Protein AF-A0ABD5QIG3-F1 (afdb_monomer)

Mean predicted aligned error: 3.81 Å

InterPro domains:
  IPR036388 Winged helix-like DNA-binding domain superfamily [G3DSA:1.10.10.10] (6-93)
  IPR036390 Winged helix DNA-binding domain superfamily [SSF46785] (18-81)

Solvent-accessible surface area (backbone atoms only — not comparable to full-atom values): 5594 Å² total; per-residue (Å²): 109,76,75,56,47,60,57,49,44,74,75,35,89,86,57,50,76,65,55,55,54,52,54,51,53,34,68,76,65,75,50,77,42,41,44,64,60,50,12,68,74,73,72,46,58,48,73,58,38,45,52,52,55,48,52,36,33,65,35,51,33,25,42,73,48,97,90,61,25,34,36,72,25,73,58,29,52,46,54,71,68,52,76,63,51,65,69,62,55,53,70,35,38,70,80,78,121

pLDDT: mean 90.4, std 9.53, range [55.81, 98.25]

Nearest PDB structures (foldseek):
  1g3s-assembly1_A  TM=7.854E-01  e=2.161E-02  Corynebacterium diphtheriae
  1xcv-assembly1_A-2  TM=7.983E-01  e=2.306E-02  Corynebacterium diphtheriae
  1mkm-assembly1_B  TM=8.111E-01  e=3.634E-02  Thermotoga maritima
  3glx-assembly1_A-2  TM=6.709E-01  e=2.460E-02  Corynebacterium diphtheriae
  2qq9-assembly1_A-2  TM=6.572E-01  e=5.367E-02  Corynebacterium diphtheriae

Secondary structure (DSSP, 8-state):
-HHHHHHHHTT-SS--HHHHHHHHHHHHH---B-HHHHHHHHT--HHHHHHHHHHHHHTTSEEE-TTS-EEE-HHHHHHHHT-S-HHHHHTT-TT--

Structure (mmCIF, N/CA/C/O backbone):
data_AF-A0ABD5QIG3-F1
#
_entry.id   AF-A0ABD5QIG3-F1
#
loop_
_atom_site.group_PDB
_atom_site.id
_atom_site.type_symbol
_atom_site.label_atom_id
_atom_site.label_alt_id
_atom_site.label_comp_id
_atom_site.label_asym_id
_atom_site.label_entity_id
_atom_site.label_seq_id
_atom_site.pdbx_PDB_ins_code
_atom_site.Cartn_x
_atom_site.Cartn_y
_atom_site.Cartn_z
_atom_site.occupancy
_atom_site.B_iso_or_equiv
_atom_site.auth_seq_id
_atom_site.auth_comp_id
_atom_site.auth_asym_id
_atom_site.auth_atom_id
_atom_site.pdbx_PDB_model_num
ATOM 1 N N . MET A 1 1 ? -19.367 5.698 -1.718 1.00 55.81 1 MET A N 1
ATOM 2 C CA . MET A 1 1 ? -18.502 4.612 -1.220 1.00 55.81 1 MET A CA 1
ATOM 3 C C . MET A 1 1 ? -17.119 5.117 -0.808 1.00 55.81 1 MET A C 1
ATOM 5 O O . MET A 1 1 ? -16.861 5.047 0.381 1.00 55.81 1 MET A O 1
ATOM 9 N N . ARG A 1 2 ? -16.310 5.779 -1.662 1.00 58.62 2 ARG A N 1
ATOM 10 C CA . ARG A 1 2 ? -14.961 6.303 -1.286 1.00 58.62 2 ARG A CA 1
ATOM 11 C C . ARG A 1 2 ? -14.860 7.106 0.030 1.00 58.62 2 ARG A C 1
ATOM 13 O O . ARG A 1 2 ? -13.864 7.015 0.728 1.00 58.62 2 ARG A O 1
ATOM 20 N N . ARG A 1 3 ? -15.902 7.864 0.397 1.00 58.91 3 ARG A N 1
ATOM 21 C CA . ARG A 1 3 ? -15.893 8.741 1.583 1.00 58.91 3 ARG A CA 1
ATOM 22 C C . ARG A 1 3 ? -15.933 7.992 2.935 1.00 58.91 3 ARG A C 1
ATOM 24 O O . ARG A 1 3 ? -15.594 8.602 3.935 1.00 58.91 3 ARG A O 1
ATOM 31 N N . CYS A 1 4 ? -16.336 6.713 2.983 1.00 65.50 4 CYS A N 1
ATOM 32 C CA . CYS A 1 4 ? -16.317 5.932 4.234 1.00 65.50 4 CYS A CA 1
ATOM 33 C C . CYS A 1 4 ? -14.933 5.338 4.522 1.00 65.50 4 CYS A C 1
ATOM 35 O O . CYS A 1 4 ? -14.463 5.445 5.649 1.00 65.50 4 CYS A O 1
ATOM 37 N N . ILE A 1 5 ? -14.260 4.788 3.504 1.00 72.06 5 ILE A N 1
ATOM 38 C CA . ILE A 1 5 ? -12.914 4.210 3.651 1.00 72.06 5 ILE A CA 1
ATOM 39 C C . ILE A 1 5 ? -11.919 5.269 4.126 1.00 72.06 5 ILE A C 1
ATOM 41 O O . ILE A 1 5 ? -11.176 5.026 5.068 1.00 72.06 5 ILE A O 1
ATOM 45 N N . GLU A 1 6 ? -11.943 6.471 3.541 1.00 72.50 6 GLU A N 1
ATOM 46 C CA . GLU A 1 6 ? -11.045 7.558 3.956 1.00 72.50 6 GLU A CA 1
ATOM 47 C C . GLU A 1 6 ? -11.207 7.944 5.436 1.00 72.50 6 GLU A C 1
ATOM 49 O O . GLU A 1 6 ? -10.224 8.314 6.072 1.00 72.50 6 GLU A O 1
ATOM 54 N N . GLU A 1 7 ? -12.417 7.866 6.003 1.00 75.06 7 GLU A N 1
ATOM 55 C CA . GLU A 1 7 ? -12.639 8.143 7.429 1.00 75.06 7 GLU A CA 1
ATOM 56 C C . GLU A 1 7 ? -12.163 6.992 8.321 1.00 75.06 7 GLU A C 1
ATOM 58 O O . GLU A 1 7 ? -11.556 7.250 9.359 1.00 75.06 7 GLU A O 1
ATOM 63 N N . ILE A 1 8 ? -12.366 5.739 7.898 1.00 75.44 8 ILE A N 1
ATOM 64 C CA . ILE A 1 8 ? -11.839 4.561 8.605 1.00 75.44 8 ILE A CA 1
ATOM 65 C C . ILE A 1 8 ? -10.304 4.614 8.619 1.00 75.44 8 ILE A C 1
ATOM 67 O O . ILE A 1 8 ? -9.690 4.424 9.665 1.00 75.44 8 ILE A O 1
ATOM 71 N N . MET A 1 9 ? -9.675 5.000 7.503 1.00 76.44 9 MET A N 1
ATOM 72 C CA . MET A 1 9 ? -8.213 5.069 7.390 1.00 76.44 9 MET A CA 1
ATOM 73 C C . MET A 1 9 ? -7.584 6.165 8.246 1.00 76.44 9 MET A C 1
ATOM 75 O O . MET A 1 9 ? -6.407 6.081 8.569 1.00 76.44 9 MET A O 1
ATOM 79 N N . LYS A 1 10 ? -8.340 7.188 8.662 1.00 75.62 10 LYS A N 1
ATOM 80 C CA . LYS A 1 10 ? -7.831 8.169 9.637 1.00 75.62 10 LYS A CA 1
ATOM 81 C C . LYS A 1 10 ? -7.674 7.585 11.041 1.00 75.62 10 LYS A C 1
ATOM 83 O O . LYS A 1 10 ? -7.029 8.224 11.868 1.00 75.62 10 LYS A O 1
ATOM 88 N N . GLN A 1 11 ? -8.317 6.454 11.326 1.00 77.12 11 GLN A N 1
ATOM 89 C CA . GLN A 1 11 ? -8.280 5.794 12.630 1.00 77.12 11 GLN A CA 1
ATOM 90 C C . GLN A 1 11 ? -7.325 4.592 12.665 1.00 77.12 11 GLN A C 1
ATOM 92 O O . GLN A 1 11 ? -7.009 4.128 13.755 1.00 77.12 11 GLN A O 1
ATOM 97 N N . VAL A 1 12 ? -6.863 4.119 11.503 1.00 83.75 12 VAL A N 1
ATOM 98 C CA . VAL A 1 12 ? -5.902 3.015 11.359 1.00 83.75 12 VAL A CA 1
ATOM 99 C C . VAL A 1 12 ? -4.484 3.584 11.368 1.00 83.75 12 VAL A C 1
ATOM 101 O O . VAL A 1 12 ? -4.157 4.461 10.567 1.00 83.75 12 VAL A O 1
ATOM 104 N N . GLY A 1 13 ? -3.637 3.123 12.291 1.00 86.00 13 GLY A N 1
ATOM 105 C CA . GLY A 1 13 ? -2.338 3.757 12.565 1.00 86.00 13 GLY A CA 1
ATOM 106 C C . GLY A 1 13 ? -1.258 3.503 11.506 1.00 86.00 13 GLY A C 1
ATOM 107 O O . GLY A 1 13 ? -0.414 4.368 11.253 1.00 86.00 13 GLY A O 1
ATOM 108 N N . TRP A 1 14 ? -1.285 2.327 10.879 1.00 91.62 14 TRP A N 1
ATOM 109 C CA . TRP A 1 14 ? -0.243 1.851 9.960 1.00 91.62 14 TRP A CA 1
ATOM 110 C C . TRP A 1 14 ? -0.497 2.219 8.487 1.00 91.62 14 TRP A C 1
ATOM 112 O O . TRP A 1 14 ? 0.438 2.285 7.666 1.00 91.62 14 TRP A O 1
ATOM 122 N N . PHE A 1 15 ? -1.762 2.487 8.151 1.00 92.44 15 PHE A N 1
ATOM 123 C CA . PHE A 1 15 ? -2.224 2.793 6.803 1.00 92.44 15 PHE A CA 1
ATOM 124 C C . PHE A 1 15 ? -2.184 4.301 6.548 1.00 92.44 15 PHE A C 1
ATOM 126 O O . PHE A 1 15 ? -2.639 5.118 7.344 1.00 92.44 15 PHE A O 1
ATOM 133 N N . SER A 1 16 ? -1.617 4.705 5.418 1.00 90.19 16 SER A N 1
ATOM 134 C CA . SER A 1 16 ? -1.378 6.109 5.094 1.00 90.19 16 SER A CA 1
ATOM 135 C C . SER A 1 16 ? -2.112 6.524 3.823 1.00 90.19 16 SER A C 1
ATOM 137 O O . SER A 1 16 ? -2.478 5.706 2.983 1.00 90.19 16 SER A O 1
ATOM 139 N N . LYS A 1 17 ? -2.295 7.835 3.632 1.00 89.38 17 LYS A N 1
ATOM 140 C CA . LYS A 1 17 ? -2.992 8.381 2.453 1.00 89.38 17 LYS A CA 1
ATOM 141 C C . LYS A 1 17 ? -2.412 7.883 1.122 1.00 89.38 17 LYS A C 1
ATOM 143 O O . LYS A 1 17 ? -3.170 7.610 0.199 1.00 89.38 17 LYS A O 1
ATOM 148 N N . ILE A 1 18 ? -1.085 7.767 1.022 1.00 92.50 18 ILE A N 1
ATOM 149 C CA . ILE A 1 18 ? -0.430 7.293 -0.204 1.00 92.50 18 ILE A CA 1
ATOM 150 C C . ILE A 1 18 ? -0.798 5.840 -0.520 1.00 92.50 18 ILE A C 1
ATOM 152 O O . ILE A 1 18 ? -0.867 5.482 -1.688 1.00 92.50 18 ILE A O 1
ATOM 156 N N . ASP A 1 19 ? -1.072 5.004 0.477 1.00 95.00 19 ASP A N 1
ATOM 157 C CA . ASP A 1 19 ? -1.448 3.612 0.222 1.00 95.00 19 ASP A CA 1
ATOM 158 C C . ASP A 1 19 ? -2.794 3.514 -0.469 1.00 95.00 19 ASP A C 1
ATOM 160 O O . ASP A 1 19 ? -2.947 2.764 -1.428 1.00 95.00 19 ASP A O 1
ATOM 164 N N . TYR A 1 20 ? -3.738 4.352 -0.043 1.00 91.94 20 TYR A N 1
ATOM 165 C CA . TYR A 1 20 ? -5.014 4.486 -0.727 1.00 91.94 20 TYR A CA 1
ATOM 166 C C . TYR A 1 20 ? -4.833 4.975 -2.170 1.00 91.94 20 TYR A C 1
ATOM 168 O O . TYR A 1 20 ? -5.471 4.457 -3.083 1.00 91.94 20 TYR A O 1
ATOM 176 N N . GLU A 1 21 ? -3.929 5.935 -2.403 1.00 93.12 21 GLU A N 1
ATOM 177 C CA . GLU A 1 21 ? -3.601 6.407 -3.757 1.00 93.12 21 GLU A CA 1
ATOM 178 C C . GLU A 1 21 ? -2.983 5.290 -4.617 1.0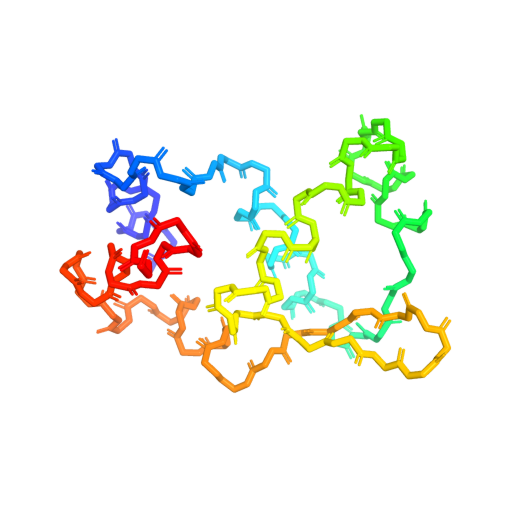0 93.12 21 GLU A C 1
ATOM 180 O O . GLU A 1 21 ? -3.346 5.150 -5.783 1.00 93.12 21 GLU A O 1
ATOM 185 N N . ILE A 1 22 ? -2.100 4.464 -4.046 1.00 95.75 22 ILE A N 1
ATOM 186 C CA . ILE A 1 22 ? -1.504 3.297 -4.715 1.00 95.75 22 ILE A CA 1
ATOM 187 C C . ILE A 1 22 ? -2.585 2.281 -5.092 1.00 95.75 22 ILE A C 1
ATOM 189 O O . ILE A 1 22 ? -2.654 1.866 -6.249 1.00 95.75 22 ILE A O 1
ATOM 193 N N . MET A 1 23 ? -3.430 1.883 -4.138 1.00 94.44 23 MET A N 1
ATOM 194 C CA . MET A 1 23 ? -4.482 0.887 -4.363 1.00 94.44 23 MET A CA 1
ATOM 195 C C . MET A 1 23 ? -5.514 1.378 -5.382 1.00 94.44 23 MET A C 1
ATOM 197 O O . MET A 1 23 ? -5.862 0.637 -6.298 1.00 94.44 23 MET A O 1
ATOM 201 N N . GLY A 1 24 ? -5.930 2.645 -5.293 1.00 92.81 24 GLY A N 1
ATOM 202 C CA . GLY A 1 24 ? -6.827 3.256 -6.275 1.00 92.81 24 GLY A CA 1
ATOM 203 C C . GLY A 1 24 ? -6.218 3.324 -7.679 1.00 92.81 24 GLY A C 1
ATOM 204 O O . GLY A 1 24 ? -6.922 3.111 -8.663 1.00 92.81 24 GLY A O 1
ATOM 205 N N . PHE A 1 25 ? -4.905 3.549 -7.789 1.00 94.19 25 PHE A N 1
ATOM 206 C CA . PHE A 1 25 ? -4.212 3.531 -9.080 1.00 94.19 25 PHE A CA 1
ATOM 207 C C . PHE A 1 25 ? -4.176 2.127 -9.703 1.00 94.19 25 PHE A C 1
ATOM 209 O O . PHE A 1 25 ?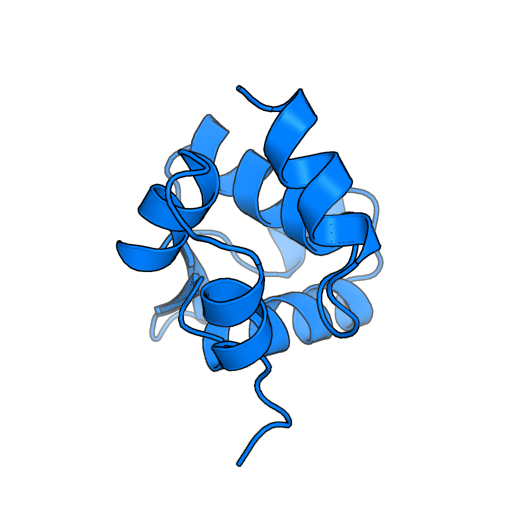 -4.308 1.984 -10.918 1.00 94.19 25 PHE A O 1
ATOM 216 N N . PHE A 1 26 ? -4.032 1.077 -8.889 1.00 94.94 26 PHE A N 1
ATOM 217 C CA . PHE A 1 26 ? -4.176 -0.299 -9.368 1.00 94.94 26 PHE A CA 1
ATOM 218 C C . PHE A 1 26 ? -5.607 -0.623 -9.801 1.00 94.94 26 PHE A C 1
ATOM 220 O O . PHE A 1 26 ? -5.784 -1.242 -10.847 1.00 94.94 26 PHE A O 1
ATOM 227 N N . GLU A 1 27 ? -6.612 -0.197 -9.032 1.00 92.94 27 GLU A N 1
ATOM 228 C CA . GLU A 1 27 ? -8.030 -0.421 -9.345 1.00 92.94 27 GLU A CA 1
ATOM 229 C C . GLU A 1 27 ? -8.428 0.218 -10.682 1.00 92.94 27 GLU A C 1
ATOM 231 O O . GLU A 1 27 ? -9.124 -0.402 -11.483 1.00 92.94 27 GLU A O 1
ATOM 236 N N . GLU A 1 28 ? -7.962 1.440 -10.951 1.00 91.94 28 GLU A N 1
ATOM 237 C CA . GLU A 1 28 ? -8.308 2.178 -12.170 1.00 91.94 28 GLU A CA 1
ATOM 238 C C . GLU A 1 28 ? -7.717 1.556 -13.445 1.00 91.94 28 GLU A C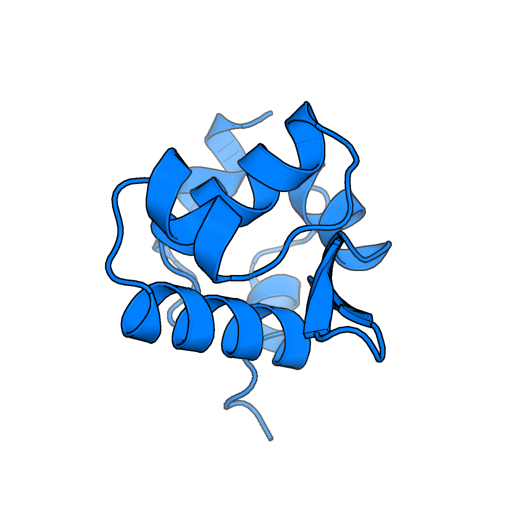 1
ATOM 240 O O . GLU A 1 28 ? -8.313 1.661 -14.520 1.00 91.94 28 GLU A O 1
ATOM 245 N N . HIS A 1 29 ? -6.550 0.916 -13.345 1.00 86.62 29 HIS A N 1
ATOM 246 C CA . HIS A 1 29 ? -5.812 0.425 -14.509 1.00 86.62 29 HIS A CA 1
ATOM 247 C C . HIS A 1 29 ? -5.850 -1.097 -14.687 1.00 86.62 29 HIS A C 1
ATOM 249 O O . HIS A 1 29 ? -5.687 -1.552 -15.816 1.00 86.62 29 HIS A O 1
ATOM 255 N N . ASP A 1 30 ? -6.079 -1.869 -13.621 1.00 82.12 30 ASP A N 1
ATOM 256 C CA . ASP A 1 30 ? -6.069 -3.342 -13.604 1.00 82.12 30 ASP A CA 1
ATOM 257 C C . ASP A 1 30 ? -4.804 -3.949 -14.256 1.00 82.12 30 ASP A C 1
ATOM 259 O O . ASP A 1 30 ? -4.860 -4.867 -15.073 1.00 82.12 30 ASP A O 1
ATOM 263 N N . LEU A 1 31 ? -3.631 -3.390 -13.919 1.00 87.06 31 LEU A N 1
ATOM 264 C CA . LEU A 1 31 ? -2.318 -3.784 -14.453 1.00 87.06 31 LEU A CA 1
ATOM 265 C C . LEU A 1 31 ? -1.330 -4.178 -13.352 1.00 87.06 31 LEU A C 1
ATOM 267 O O . LEU A 1 31 ? -1.332 -3.621 -12.255 1.00 87.06 31 LEU A O 1
ATOM 271 N N . GLU A 1 32 ? -0.384 -5.047 -13.707 1.00 93.00 32 GLU A N 1
ATOM 272 C CA . GLU A 1 32 ? 0.825 -5.296 -12.920 1.00 93.00 32 GLU A CA 1
ATOM 273 C C . GLU A 1 32 ? 1.832 -4.154 -13.105 1.00 93.00 32 GLU A C 1
ATOM 275 O O . GLU A 1 32 ? 2.211 -3.820 -14.234 1.00 93.00 32 GLU A O 1
ATOM 280 N N . MET A 1 33 ? 2.318 -3.563 -12.011 1.00 94.19 33 MET A N 1
ATOM 281 C CA . MET A 1 33 ? 3.201 -2.395 -12.087 1.00 94.19 33 MET A CA 1
ATOM 282 C C . MET A 1 33 ? 4.436 -2.501 -11.207 1.00 94.19 33 MET A C 1
ATOM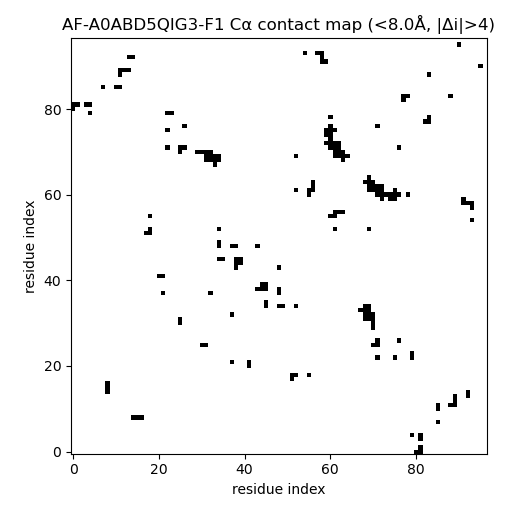 284 O O . MET A 1 33 ? 4.400 -2.941 -10.061 1.00 94.19 33 MET A O 1
ATOM 288 N N . SER A 1 34 ? 5.558 -2.023 -11.746 1.00 95.12 34 SER A N 1
ATOM 289 C C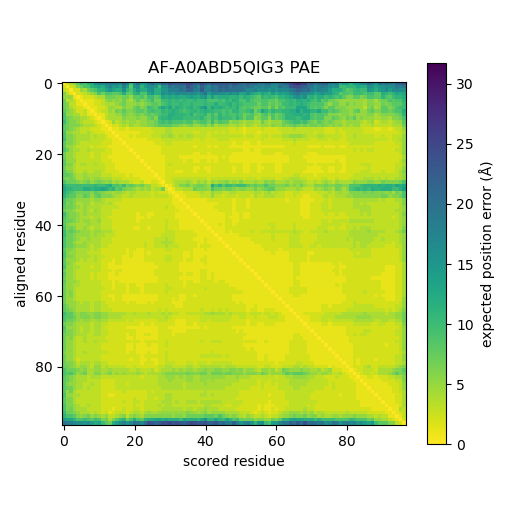A . SER A 1 34 ? 6.788 -1.872 -10.973 1.00 95.12 34 SER A CA 1
ATOM 290 C C . SER A 1 34 ? 6.721 -0.654 -10.037 1.00 95.12 34 SER A C 1
ATOM 292 O O . SER A 1 34 ? 6.089 0.357 -10.374 1.00 95.12 34 SER A O 1
ATOM 294 N N . PRO A 1 35 ? 7.482 -0.659 -8.924 1.00 96.06 35 PRO A N 1
ATOM 295 C CA . PRO A 1 35 ? 7.599 0.502 -8.039 1.00 96.06 35 PRO A CA 1
ATOM 296 C C . PRO A 1 35 ? 8.022 1.790 -8.757 1.00 96.06 35 PRO A C 1
ATOM 298 O O . PRO A 1 35 ? 7.600 2.883 -8.390 1.00 96.06 35 PRO A O 1
ATOM 301 N N . LYS A 1 36 ? 8.857 1.675 -9.799 1.00 95.94 36 LYS A N 1
ATOM 302 C CA . LYS A 1 36 ? 9.358 2.826 -10.561 1.00 95.94 36 LYS A CA 1
ATOM 303 C C . LYS A 1 36 ? 8.250 3.503 -11.370 1.00 95.94 36 LYS A C 1
ATOM 305 O O . LYS A 1 36 ? 8.222 4.729 -11.431 1.00 95.94 36 LYS A O 1
ATOM 310 N N . VAL A 1 37 ? 7.363 2.717 -11.981 1.00 94.69 37 VAL A N 1
ATOM 311 C CA . VAL A 1 37 ? 6.227 3.236 -12.759 1.00 94.69 37 VAL A CA 1
ATOM 312 C C . VAL A 1 37 ? 5.246 3.949 -11.833 1.00 94.69 37 VAL A C 1
ATOM 314 O O . VAL A 1 37 ? 4.868 5.083 -12.114 1.00 94.69 37 VAL A O 1
ATOM 317 N N . LEU A 1 38 ? 4.908 3.342 -10.694 1.00 95.81 38 LEU A N 1
ATOM 318 C CA . LEU A 1 38 ? 4.027 3.959 -9.698 1.00 95.81 38 LEU A CA 1
ATOM 319 C C . LEU A 1 38 ? 4.595 5.267 -9.149 1.00 95.81 38 LEU A C 1
ATOM 321 O O . LEU A 1 38 ? 3.910 6.284 -9.142 1.00 95.81 38 LEU A O 1
ATOM 325 N N . ALA A 1 39 ? 5.866 5.265 -8.741 1.00 96.81 39 ALA A N 1
ATOM 326 C CA . ALA A 1 39 ? 6.542 6.449 -8.218 1.00 96.81 39 ALA A CA 1
ATOM 327 C C . ALA A 1 39 ? 6.499 7.628 -9.205 1.00 96.81 39 ALA A C 1
ATOM 329 O O . ALA A 1 39 ? 6.216 8.757 -8.809 1.00 96.81 39 ALA A O 1
ATOM 330 N N . ALA A 1 40 ? 6.735 7.355 -10.493 1.00 96.50 40 ALA A N 1
ATOM 331 C CA . ALA A 1 40 ? 6.717 8.372 -11.539 1.00 96.50 40 ALA A CA 1
ATOM 332 C C . ALA A 1 40 ? 5.316 8.957 -11.784 1.00 96.50 40 ALA A C 1
ATOM 334 O O . ALA A 1 40 ? 5.206 10.158 -12.014 1.00 96.50 40 ALA A O 1
ATOM 335 N N . ASN A 1 41 ? 4.264 8.133 -11.721 1.00 95.00 41 ASN A N 1
ATOM 336 C CA . ASN A 1 41 ? 2.891 8.574 -11.988 1.00 95.00 41 ASN A CA 1
ATOM 337 C C . ASN A 1 41 ? 2.220 9.227 -10.772 1.00 95.00 41 ASN A C 1
ATOM 339 O O . ASN A 1 41 ? 1.471 10.184 -10.933 1.00 95.00 41 ASN A O 1
ATOM 343 N N . LEU A 1 42 ? 2.522 8.757 -9.560 1.00 94.81 42 LEU A N 1
ATOM 344 C CA . LEU A 1 42 ? 1.964 9.300 -8.316 1.00 94.81 42 LEU A CA 1
ATOM 345 C C . LEU A 1 42 ? 2.811 10.440 -7.720 1.00 94.81 42 LEU A C 1
ATOM 347 O O . LEU A 1 42 ? 2.410 11.059 -6.742 1.00 94.81 42 LEU A O 1
ATOM 351 N N . GLY A 1 43 ? 3.976 10.745 -8.302 1.00 95.94 43 GLY A N 1
ATOM 352 C CA . GLY A 1 43 ? 4.805 11.884 -7.892 1.00 95.94 43 GLY A CA 1
ATOM 353 C C . GLY A 1 43 ? 5.597 11.665 -6.598 1.00 95.94 43 GLY A C 1
ATOM 354 O O . GLY A 1 43 ? 5.931 12.628 -5.909 1.00 95.94 43 GLY A O 1
ATOM 355 N N . TYR A 1 44 ? 5.927 10.414 -6.270 1.00 95.88 44 TYR A N 1
ATOM 356 C CA . TYR A 1 44 ? 6.668 10.056 -5.058 1.00 95.88 44 TYR A CA 1
ATOM 357 C C . TYR A 1 44 ? 8.082 9.563 -5.363 1.00 95.88 44 TYR A C 1
ATOM 359 O O . TYR A 1 44 ? 8.388 9.066 -6.445 1.00 95.88 44 TYR A O 1
ATOM 367 N N . HIS A 1 45 ? 8.971 9.650 -4.371 1.00 96.31 45 HIS A N 1
ATOM 368 C CA . HIS A 1 45 ? 10.316 9.101 -4.507 1.00 96.31 45 HIS A CA 1
ATOM 369 C C . HIS A 1 45 ? 10.279 7.555 -4.583 1.00 96.31 45 HIS A C 1
ATOM 371 O O . HIS A 1 45 ? 9.619 6.930 -3.745 1.00 96.31 45 HIS A O 1
ATOM 377 N N . PRO A 1 46 ? 11.026 6.899 -5.499 1.00 94.00 46 PRO A N 1
ATOM 378 C CA . PRO A 1 46 ? 10.979 5.443 -5.670 1.00 94.00 46 PRO A CA 1
ATOM 379 C C . PRO A 1 46 ? 11.298 4.626 -4.412 1.00 94.00 46 PRO A C 1
ATOM 381 O O . PRO A 1 46 ? 10.697 3.577 -4.196 1.00 94.00 46 PRO A O 1
ATOM 384 N N . SER A 1 47 ? 12.217 5.093 -3.556 1.00 94.88 47 SER A N 1
ATOM 385 C CA . SER A 1 47 ? 12.528 4.386 -2.301 1.00 94.88 47 SER A CA 1
ATOM 386 C C . SER A 1 47 ? 11.360 4.405 -1.311 1.00 94.88 47 SER A C 1
ATOM 388 O O . SER A 1 47 ? 11.132 3.413 -0.620 1.00 94.88 47 SER A O 1
ATOM 390 N N . TYR A 1 48 ? 10.606 5.508 -1.267 1.00 95.75 48 TYR A N 1
ATOM 391 C CA . TYR A 1 48 ? 9.425 5.639 -0.419 1.00 95.75 48 TYR A CA 1
ATOM 392 C C . TYR A 1 48 ? 8.276 4.787 -0.962 1.00 95.75 48 TYR A C 1
ATOM 394 O O . TYR A 1 48 ? 7.705 3.998 -0.212 1.00 95.75 48 TYR A O 1
ATOM 402 N N . MET A 1 49 ? 8.039 4.844 -2.277 1.00 97.31 49 MET A N 1
ATOM 403 C CA . MET A 1 49 ? 7.079 3.980 -2.974 1.00 97.31 49 MET A CA 1
ATOM 404 C C . MET A 1 49 ? 7.357 2.498 -2.698 1.00 97.31 49 MET A C 1
ATOM 406 O O . MET A 1 49 ? 6.475 1.759 -2.278 1.00 97.31 49 MET A O 1
ATOM 410 N N . GLY A 1 50 ? 8.614 2.068 -2.841 1.00 96.81 50 GLY A N 1
ATOM 411 C CA . GLY A 1 50 ? 9.001 0.690 -2.554 1.00 96.81 50 GLY A CA 1
ATOM 412 C C . GLY A 1 50 ? 8.773 0.278 -1.096 1.00 96.81 50 GLY A C 1
ATOM 413 O O . GLY A 1 50 ? 8.464 -0.882 -0.850 1.00 96.81 50 GLY A O 1
ATOM 414 N N . ARG A 1 51 ? 8.912 1.194 -0.125 1.00 96.56 51 ARG A N 1
ATOM 415 C CA . ARG A 1 51 ? 8.580 0.905 1.281 1.00 96.56 51 ARG A CA 1
ATOM 416 C C . ARG A 1 51 ? 7.083 0.660 1.448 1.00 96.56 51 ARG A C 1
ATOM 418 O O . ARG A 1 51 ? 6.732 -0.348 2.044 1.00 96.56 51 ARG A O 1
ATOM 425 N N . ARG A 1 52 ? 6.235 1.537 0.903 1.00 97.62 52 ARG A N 1
ATOM 426 C CA . ARG A 1 52 ? 4.774 1.396 1.005 1.00 97.62 52 ARG A CA 1
ATOM 427 C C . ARG A 1 52 ? 4.256 0.144 0.302 1.00 97.62 52 ARG A C 1
ATOM 429 O O . ARG A 1 52 ? 3.469 -0.585 0.884 1.00 97.62 52 ARG A O 1
ATOM 436 N N . LEU A 1 53 ? 4.780 -0.175 -0.883 1.00 97.75 53 LEU A N 1
ATOM 437 C CA . LEU A 1 53 ? 4.417 -1.405 -1.596 1.00 97.75 53 LEU A CA 1
ATOM 438 C C . LEU A 1 53 ? 4.763 -2.677 -0.816 1.00 97.75 53 LEU A C 1
ATO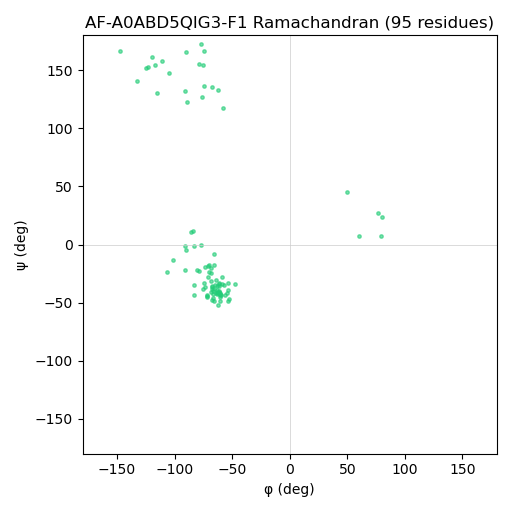M 440 O O . LEU A 1 53 ? 4.001 -3.634 -0.862 1.00 97.75 53 LEU A O 1
ATOM 444 N N . ARG A 1 54 ? 5.882 -2.689 -0.077 1.00 97.38 54 ARG A N 1
ATOM 445 C CA . ARG A 1 54 ? 6.194 -3.804 0.828 1.00 97.38 54 ARG A CA 1
ATOM 446 C C . ARG A 1 54 ? 5.219 -3.868 1.993 1.00 97.38 54 ARG A C 1
ATOM 448 O O . ARG A 1 54 ? 4.664 -4.928 2.203 1.00 97.38 54 ARG A O 1
ATOM 455 N N . THR A 1 55 ? 4.950 -2.744 2.663 1.00 97.12 55 THR A N 1
ATOM 456 C CA . THR A 1 55 ? 3.948 -2.683 3.740 1.00 97.12 55 THR A CA 1
ATOM 457 C C . THR A 1 55 ? 2.597 -3.240 3.284 1.00 97.12 55 THR A C 1
ATOM 459 O O . THR A 1 55 ? 2.039 -4.086 3.961 1.00 97.12 55 THR A O 1
ATOM 462 N N . LEU A 1 56 ? 2.112 -2.837 2.106 1.00 97.31 56 LEU A N 1
ATOM 463 C CA . LEU A 1 56 ? 0.833 -3.311 1.567 1.00 97.31 56 LEU A CA 1
ATOM 464 C C . LEU A 1 56 ? 0.838 -4.771 1.104 1.00 97.31 56 LEU A C 1
ATOM 466 O O . LEU A 1 56 ? -0.201 -5.423 1.089 1.00 97.31 56 LEU A O 1
ATOM 470 N N . ARG A 1 57 ? 1.991 -5.287 0.681 1.00 97.94 57 ARG A N 1
ATOM 471 C CA . ARG A 1 57 ? 2.155 -6.714 0.392 1.00 97.94 57 ARG A CA 1
ATOM 472 C C . ARG A 1 57 ? 2.158 -7.529 1.682 1.00 97.94 57 ARG A C 1
ATOM 474 O O . ARG A 1 57 ? 1.539 -8.581 1.732 1.00 97.94 57 ARG A O 1
ATOM 481 N N . ASP A 1 58 ? 2.866 -7.044 2.695 1.00 97.44 58 ASP A N 1
ATOM 482 C CA . ASP A 1 58 ? 2.991 -7.705 3.994 1.00 97.44 58 ASP A CA 1
ATOM 483 C C . ASP A 1 58 ? 1.650 -7.687 4.755 1.00 97.44 58 ASP A C 1
ATOM 485 O O . ASP A 1 58 ? 1.385 -8.598 5.523 1.00 97.44 58 ASP A O 1
ATOM 489 N N . SER A 1 59 ? 0.770 -6.723 4.456 1.00 96.50 59 SER A N 1
ATOM 490 C CA . SER A 1 59 ? -0.631 -6.684 4.904 1.00 96.50 59 SER A CA 1
ATOM 491 C C . SER A 1 59 ? -1.604 -7.468 4.002 1.00 96.50 59 SER A C 1
ATOM 493 O O . SER A 1 59 ? -2.811 -7.247 4.066 1.00 96.50 59 SER A O 1
ATOM 495 N N . GLU A 1 60 ? -1.097 -8.274 3.063 1.00 96.94 60 GLU A N 1
ATOM 496 C CA . GLU A 1 60 ? -1.864 -9.068 2.085 1.00 96.94 60 GLU A CA 1
ATOM 497 C C . GLU A 1 60 ? -2.779 -8.278 1.122 1.00 96.94 60 GLU A C 1
ATOM 499 O O . GLU A 1 60 ? -3.512 -8.869 0.327 1.00 96.94 60 GLU A O 1
ATOM 504 N N . LEU A 1 61 ? -2.718 -6.941 1.111 1.00 96.31 61 LEU A N 1
ATOM 505 C CA . LEU A 1 61 ? -3.532 -6.084 0.232 1.00 96.31 61 LEU A CA 1
ATOM 506 C C . LEU A 1 61 ? -2.985 -6.023 -1.201 1.00 96.31 61 LEU A C 1
ATOM 508 O O . LEU A 1 61 ? -3.717 -5.726 -2.149 1.00 96.31 61 LEU A O 1
ATOM 512 N N . LEU A 1 62 ? -1.696 -6.311 -1.373 1.00 97.81 62 LEU A N 1
ATOM 513 C CA . LEU A 1 62 ? -1.045 -6.454 -2.669 1.00 97.81 62 LEU A CA 1
ATOM 514 C C . LEU A 1 62 ? -0.357 -7.812 -2.784 1.00 97.81 62 LEU A C 1
ATOM 516 O O . LEU A 1 62 ? 0.158 -8.360 -1.814 1.00 97.81 62 LEU A O 1
ATOM 520 N N . VAL A 1 63 ? -0.249 -8.301 -4.014 1.00 97.75 63 VAL A N 1
ATOM 521 C CA . VAL A 1 63 ? 0.641 -9.412 -4.367 1.00 97.75 63 VAL A CA 1
ATOM 522 C C . VAL A 1 63 ? 1.856 -8.884 -5.118 1.00 97.75 63 VAL A C 1
ATOM 524 O O . VAL A 1 63 ? 1.758 -7.897 -5.849 1.00 97.75 63 VAL A O 1
ATOM 527 N N . GLN A 1 64 ? 3.004 -9.541 -4.946 1.00 97.88 64 GLN A N 1
ATOM 528 C CA . GLN A 1 64 ? 4.218 -9.266 -5.711 1.00 97.88 64 GLN A CA 1
ATOM 529 C C . GLN A 1 64 ? 4.582 -10.486 -6.562 1.00 97.88 64 GLN A C 1
ATOM 531 O O . GLN A 1 64 ? 4.677 -11.596 -6.047 1.00 97.88 64 GLN A O 1
ATOM 536 N N . PHE A 1 65 ? 4.829 -10.265 -7.850 1.00 96.88 65 PHE A N 1
ATOM 537 C CA . PHE A 1 65 ? 5.261 -11.297 -8.791 1.00 96.88 65 PHE A CA 1
ATOM 538 C C . PHE A 1 65 ? 6.790 -11.413 -8.851 1.00 96.88 65 PHE A C 1
ATOM 540 O O . PHE A 1 65 ? 7.519 -10.501 -8.451 1.00 96.88 65 PHE A O 1
ATOM 547 N N . ASP A 1 66 ? 7.289 -12.507 -9.434 1.00 95.94 66 ASP A N 1
ATOM 548 C CA . ASP A 1 66 ? 8.728 -12.800 -9.559 1.00 95.94 66 ASP A CA 1
ATOM 549 C C . ASP A 1 66 ? 9.515 -11.718 -10.321 1.00 95.94 66 ASP A C 1
ATOM 551 O O . ASP A 1 66 ? 10.704 -11.504 -10.080 1.00 95.94 66 ASP A O 1
ATOM 555 N N . ASN A 1 67 ? 8.853 -10.994 -11.229 1.00 94.62 67 ASN A N 1
ATOM 556 C CA . ASN A 1 67 ? 9.428 -9.863 -11.969 1.00 94.62 67 ASN A CA 1
ATOM 557 C C . ASN A 1 67 ? 9.531 -8.571 -11.123 1.00 94.62 67 ASN A C 1
ATOM 559 O O . ASN A 1 67 ? 9.993 -7.538 -11.613 1.00 94.62 67 ASN A O 1
ATOM 563 N N . GLY A 1 68 ? 9.096 -8.612 -9.862 1.00 95.25 68 GLY A N 1
ATOM 564 C CA . GLY A 1 68 ? 9.080 -7.485 -8.939 1.00 95.25 68 GLY A CA 1
ATOM 565 C C . GLY A 1 68 ? 7.923 -6.506 -9.148 1.00 95.25 68 GLY A C 1
ATOM 566 O O . GLY A 1 68 ? 7.928 -5.443 -8.518 1.00 95.25 68 GLY A O 1
ATOM 567 N N . HIS A 1 69 ? 6.963 -6.823 -10.017 1.00 96.88 69 HIS A N 1
ATOM 568 C CA . HIS A 1 69 ? 5.731 -6.058 -10.174 1.00 96.88 69 HIS A CA 1
ATOM 569 C C . HIS A 1 69 ? 4.739 -6.393 -9.066 1.00 96.88 69 HIS A C 1
ATOM 571 O O . HIS A 1 69 ? 4.787 -7.469 -8.475 1.00 96.88 69 HIS A O 1
ATOM 577 N N . TYR A 1 70 ? 3.845 -5.450 -8.807 1.00 98.25 70 TYR A N 1
ATOM 578 C CA . TYR A 1 70 ? 2.782 -5.560 -7.823 1.00 98.25 70 TYR A CA 1
ATOM 579 C C . TYR A 1 70 ? 1.424 -5.483 -8.519 1.00 98.25 70 TYR A C 1
ATOM 581 O O . TYR A 1 70 ? 1.321 -4.871 -9.585 1.00 98.25 70 TYR A O 1
ATOM 589 N N . ALA A 1 71 ? 0.404 -6.073 -7.905 1.00 97.25 71 ALA A N 1
ATOM 590 C CA . ALA A 1 71 ? -1.004 -5.913 -8.268 1.00 97.25 71 ALA A CA 1
ATOM 591 C C . ALA A 1 71 ? -1.891 -6.011 -7.016 1.00 97.25 71 ALA A C 1
ATOM 593 O O . ALA A 1 71 ? -1.428 -6.457 -5.963 1.00 97.25 71 ALA A O 1
ATOM 594 N N . LEU A 1 72 ? -3.161 -5.612 -7.139 1.00 97.00 72 LEU A N 1
ATOM 595 C CA . LEU A 1 72 ? -4.166 -5.851 -6.098 1.00 97.00 72 LEU A CA 1
ATOM 596 C C . LEU A 1 72 ? -4.364 -7.353 -5.878 1.00 97.00 72 LEU A C 1
ATOM 598 O O . LEU A 1 72 ? -4.532 -8.103 -6.843 1.00 97.00 72 LEU A O 1
ATOM 602 N N . SER A 1 73 ? -4.373 -7.766 -4.612 1.00 96.88 73 SER A N 1
ATOM 603 C CA . SER A 1 73 ? -4.871 -9.083 -4.216 1.00 96.88 73 SER A CA 1
ATOM 604 C C . SER A 1 73 ? -6.404 -9.101 -4.219 1.00 96.88 73 SER A C 1
ATOM 606 O O . SER A 1 73 ? -7.048 -8.057 -4.356 1.00 96.88 73 SER A O 1
ATOM 608 N N . ASP A 1 74 ? -6.999 -10.278 -4.028 1.00 95.31 74 ASP A N 1
ATOM 609 C CA . ASP A 1 74 ? -8.449 -10.389 -3.834 1.00 95.31 74 ASP A CA 1
ATOM 610 C C . ASP A 1 74 ? -8.898 -9.617 -2.581 1.00 95.31 74 ASP A C 1
ATOM 612 O O . ASP A 1 74 ? -9.841 -8.827 -2.655 1.00 95.31 74 ASP A O 1
ATOM 616 N N . LEU A 1 75 ? -8.150 -9.735 -1.475 1.00 95.56 75 LEU A N 1
ATOM 617 C CA . LEU A 1 75 ? -8.384 -8.961 -0.252 1.00 95.56 75 LEU A CA 1
ATOM 618 C C . LEU A 1 75 ? -8.236 -7.452 -0.491 1.00 95.56 75 LEU A C 1
ATOM 620 O O . LEU A 1 75 ? -9.026 -6.662 0.010 1.00 95.56 75 LEU A O 1
ATOM 624 N N . GLY A 1 76 ? -7.257 -7.028 -1.292 1.00 94.75 76 GLY A N 1
ATOM 625 C CA . GLY A 1 76 ? -7.083 -5.625 -1.662 1.00 94.75 76 GLY A CA 1
ATOM 626 C C . GLY A 1 76 ? -8.276 -5.060 -2.433 1.00 94.75 76 GLY A C 1
ATOM 627 O O . GLY A 1 76 ? -8.621 -3.889 -2.266 1.00 94.75 76 GLY A O 1
ATOM 628 N N . ARG A 1 77 ? -8.935 -5.880 -3.261 1.00 93.19 77 ARG A N 1
ATOM 629 C CA . ARG A 1 77 ? -10.163 -5.487 -3.969 1.00 93.19 77 ARG A CA 1
ATOM 630 C C . ARG A 1 77 ? -11.346 -5.379 -3.012 1.00 93.19 77 ARG A C 1
ATOM 632 O O . ARG A 1 77 ? -12.064 -4.388 -3.082 1.00 93.19 77 ARG A O 1
ATOM 639 N N . GLU A 1 78 ? -11.510 -6.339 -2.106 1.00 92.19 78 GLU A N 1
ATOM 640 C CA . GLU A 1 78 ? -12.522 -6.294 -1.038 1.00 92.19 78 GLU A CA 1
ATOM 641 C C . GLU A 1 78 ? -12.318 -5.087 -0.111 1.00 92.19 78 GLU A C 1
ATOM 643 O O . GLU A 1 78 ? -13.249 -4.350 0.197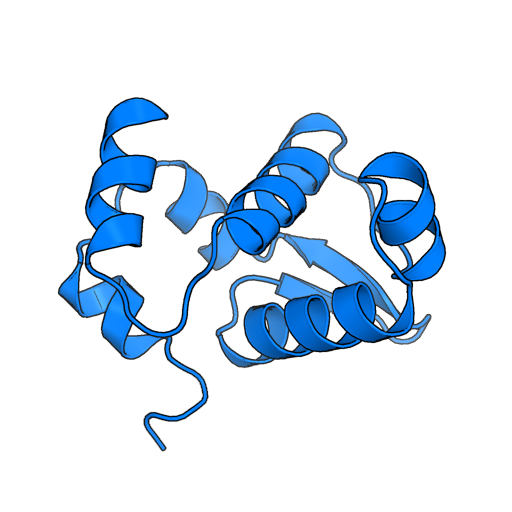 1.00 92.19 78 GLU A O 1
ATOM 648 N N . PHE A 1 79 ? -11.075 -4.780 0.248 1.00 91.38 79 PHE A N 1
ATOM 649 C CA . PHE A 1 79 ? -10.752 -3.585 1.018 1.00 91.38 79 PHE A CA 1
ATOM 650 C C . PHE A 1 79 ? -11.287 -2.306 0.345 1.00 91.38 79 PHE A C 1
ATOM 652 O O . PHE A 1 79 ? -11.849 -1.435 1.012 1.00 91.38 79 PHE A O 1
ATOM 659 N N . LEU A 1 80 ? -11.171 -2.195 -0.985 1.00 90.88 80 LEU A N 1
ATOM 660 C CA . LEU A 1 80 ? -11.643 -1.033 -1.748 1.00 90.88 80 LEU A CA 1
ATOM 661 C C . LEU A 1 80 ? -13.172 -0.956 -1.895 1.00 90.88 80 LEU A C 1
ATOM 663 O O . LEU A 1 80 ? -13.694 0.140 -2.139 1.00 90.88 80 LEU A O 1
ATOM 667 N N . THR A 1 81 ? -13.912 -2.056 -1.702 1.00 88.88 81 THR A N 1
ATOM 668 C CA . THR A 1 81 ? -15.388 -2.008 -1.642 1.00 88.88 81 THR A CA 1
ATOM 669 C C . THR A 1 81 ? -15.869 -1.311 -0.365 1.00 88.88 81 THR A C 1
ATOM 671 O O . THR A 1 81 ? -16.951 -0.711 -0.351 1.00 88.88 81 THR A O 1
ATOM 674 N N . GLY A 1 82 ? -15.028 -1.301 0.676 1.00 86.25 82 GLY A N 1
ATOM 675 C CA . GLY A 1 82 ? -15.330 -0.743 1.991 1.00 86.25 82 GLY A CA 1
ATOM 676 C C . GLY A 1 82 ? -16.168 -1.683 2.850 1.00 86.25 82 GLY A C 1
ATOM 677 O O . GLY A 1 82 ? -16.888 -1.211 3.729 1.00 86.25 82 GLY A O 1
ATOM 678 N N . GLU A 1 83 ? -16.115 -2.982 2.558 1.00 84.50 83 GLU A N 1
ATOM 679 C CA . GLU A 1 83 ? -16.820 -4.029 3.303 1.00 84.50 83 GLU A CA 1
ATOM 680 C C . GLU A 1 83 ? -16.091 -4.436 4.591 1.00 84.50 83 GLU A C 1
ATOM 682 O O . GLU A 1 83 ? -16.745 -4.902 5.522 1.00 84.50 83 GLU A O 1
ATOM 687 N N . LEU A 1 84 ? -14.780 -4.181 4.686 1.00 87.94 84 LEU A N 1
ATOM 688 C CA . LEU A 1 84 ? -13.994 -4.444 5.893 1.00 87.94 84 LEU A CA 1
ATOM 689 C C . LEU A 1 84 ? -14.268 -3.410 6.995 1.00 87.94 84 LEU A C 1
ATOM 691 O O . LEU A 1 84 ? -14.311 -2.195 6.765 1.00 87.94 84 LEU A O 1
ATOM 695 N N . SER A 1 85 ? -14.417 -3.902 8.220 1.00 89.06 85 SER A N 1
ATOM 696 C CA . SER A 1 85 ? -14.509 -3.100 9.436 1.00 89.06 85 SER A CA 1
ATOM 697 C C . SER A 1 85 ? -13.150 -2.528 9.855 1.00 89.06 85 SER A C 1
ATOM 699 O O . SER A 1 85 ? -12.093 -2.945 9.390 1.00 89.06 85 SER A O 1
ATOM 701 N N . GLN A 1 86 ? -13.168 -1.560 10.774 1.00 88.56 86 GLN A N 1
ATOM 702 C CA . GLN A 1 86 ? -11.940 -0.968 11.307 1.00 88.56 86 GLN A CA 1
ATOM 703 C C . GLN A 1 86 ? -11.038 -2.009 11.989 1.00 88.56 86 GLN A C 1
ATOM 705 O O . GLN A 1 86 ? -9.834 -2.000 11.753 1.00 88.56 86 GLN A O 1
ATOM 710 N N . ASP A 1 87 ? -11.613 -2.902 12.799 1.00 90.06 87 ASP A N 1
ATOM 711 C CA . ASP A 1 87 ? -10.857 -3.925 13.532 1.00 90.06 87 ASP A CA 1
ATOM 712 C C . ASP A 1 87 ? -10.206 -4.934 12.574 1.00 90.06 87 ASP A C 1
ATOM 714 O O . ASP A 1 87 ? -9.066 -5.341 12.785 1.00 90.06 87 ASP A O 1
ATOM 718 N N . GLU A 1 88 ? -10.904 -5.299 11.492 1.00 92.12 88 GLU A N 1
ATOM 719 C CA . GLU A 1 88 ? -10.349 -6.159 10.440 1.00 92.12 88 GLU A CA 1
ATOM 720 C C . GLU A 1 88 ? -9.161 -5.495 9.747 1.00 92.12 88 GLU A C 1
ATOM 722 O O . GLU A 1 88 ? -8.169 -6.160 9.483 1.00 92.12 88 GLU A O 1
ATOM 727 N N . ILE A 1 89 ? -9.220 -4.185 9.501 1.00 91.00 89 ILE A N 1
ATOM 728 C CA . ILE A 1 89 ? -8.120 -3.460 8.855 1.00 91.00 89 ILE A CA 1
ATOM 729 C C . ILE A 1 89 ? -6.935 -3.265 9.808 1.00 91.00 89 ILE A C 1
ATOM 731 O O . ILE A 1 89 ? -5.786 -3.355 9.379 1.00 91.00 89 ILE A O 1
ATOM 735 N N . GLU A 1 90 ? -7.175 -3.024 11.096 1.00 91.81 90 GLU A N 1
ATOM 736 C CA . GLU A 1 90 ? -6.094 -2.943 12.086 1.00 91.81 90 GLU A CA 1
ATOM 737 C C . GLU A 1 90 ? -5.382 -4.297 12.237 1.00 91.81 90 GLU A C 1
ATOM 739 O O . GLU A 1 90 ? -4.164 -4.346 12.384 1.00 91.81 90 GLU A O 1
ATOM 744 N N . ALA A 1 91 ? -6.112 -5.410 12.115 1.00 93.12 91 ALA A N 1
ATOM 745 C CA . ALA A 1 91 ? -5.531 -6.752 12.129 1.00 93.12 91 ALA A CA 1
ATOM 746 C C . ALA A 1 91 ? -4.611 -7.043 10.927 1.00 93.12 91 ALA A C 1
ATOM 748 O O . ALA A 1 91 ? -3.805 -7.966 11.005 1.00 93.12 91 ALA A O 1
ATOM 749 N N . LEU A 1 92 ? -4.701 -6.257 9.847 1.00 93.75 92 LEU A N 1
ATOM 750 C CA . LEU A 1 92 ? -3.794 -6.341 8.699 1.00 93.75 92 LEU A CA 1
ATOM 751 C C . LEU A 1 92 ? -2.479 -5.575 8.911 1.00 93.75 92 LEU A C 1
ATOM 753 O O . LEU A 1 92 ? -1.646 -5.572 8.007 1.00 93.75 92 LEU A O 1
ATOM 757 N N . ASP A 1 93 ? -2.280 -4.904 10.053 1.00 94.44 93 ASP A N 1
ATOM 758 C CA . ASP A 1 93 ? -1.011 -4.232 10.342 1.00 94.44 93 ASP A CA 1
ATOM 759 C C . ASP A 1 93 ? 0.140 -5.254 10.306 1.00 94.44 93 ASP A C 1
ATOM 761 O O . ASP A 1 93 ?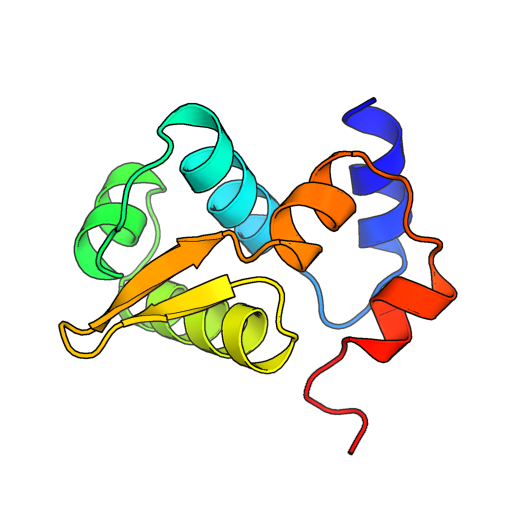 0.170 -6.169 11.136 1.00 94.44 93 ASP A O 1
ATOM 765 N N . PRO A 1 94 ? 1.116 -5.111 9.392 1.00 91.88 94 PRO A N 1
ATOM 766 C CA . PRO A 1 94 ? 2.239 -6.039 9.315 1.00 91.88 94 PRO A CA 1
ATOM 767 C C . PRO A 1 94 ? 3.159 -5.988 10.548 1.00 91.88 94 PRO A C 1
ATOM 769 O O . PRO A 1 94 ? 4.070 -6.806 10.653 1.00 91.88 94 PRO A O 1
ATOM 772 N N . GLU A 1 95 ? 2.970 -5.035 11.467 1.00 88.12 95 GLU A N 1
ATOM 773 C CA . GLU A 1 95 ? 3.696 -4.965 12.742 1.00 88.12 95 GLU A CA 1
ATOM 774 C C . GLU A 1 95 ? 2.986 -5.702 13.903 1.00 88.12 95 GLU A C 1
ATOM 776 O O . GLU A 1 95 ? 3.546 -5.759 14.997 1.00 88.12 95 GLU A O 1
ATOM 781 N N . ASN A 1 96 ? 1.802 -6.298 13.688 1.00 78.94 96 ASN A N 1
ATOM 782 C CA . ASN A 1 96 ? 1.019 -6.994 14.725 1.00 78.94 96 ASN A CA 1
ATOM 783 C C . ASN A 1 96 ? 1.419 -8.471 14.989 1.00 78.94 96 ASN A C 1
ATOM 785 O O . ASN A 1 96 ? 0.688 -9.173 15.693 1.00 78.94 96 ASN A O 1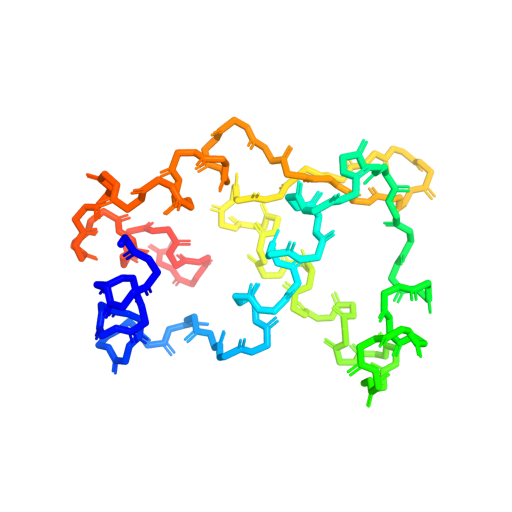
ATOM 789 N N . GLU A 1 97 ? 2.560 -8.947 14.472 1.00 56.81 97 GLU A N 1
ATOM 790 C CA . GLU A 1 97 ? 3.121 -10.287 14.774 1.00 56.81 97 GLU A CA 1
ATOM 791 C C . GLU A 1 97 ? 3.916 -10.367 16.092 1.00 56.81 97 GLU A C 1
ATOM 793 O O . GLU A 1 97 ? 4.797 -9.510 16.345 1.00 56.81 97 GLU A O 1
#

Organism: NCBI:txid1849069

Sequence (97 aa):
MRRCIEEIMKQVGWFSKIDYEIMGFFEEHDLEMSPKVLAANLGYHPSYMGRRLRTLRDSELLVQFDNGHYALSDLGREFLTGELSQDEIEALDPENE

Foldseek 3Di:
DVVLLVVLQVVQDQHDPVLVVVLVVQVVPVDWAALVVSCVVVVHDSVVSVVSQVQCVLLVQWDADPVRTIHGDPVVVVSVVVPDDSVRSNVSGSPPD

Radius of gyration: 12.58 Å; Cα contacts (8 Å, |Δi|>4): 104; chains: 1; bounding box: 31×25×29 Å